Protein AF-A0A960TQH9-F1 (afdb_monomer_lite)

pLDDT: mean 82.56, std 15.37, range [45.31, 96.94]

Structure (mmCIF, N/CA/C/O backbone):
data_AF-A0A960TQH9-F1
#
_entry.id   AF-A0A960TQH9-F1
#
loop_
_atom_site.group_PDB
_atom_site.id
_atom_site.type_symbol
_atom_site.label_atom_id
_atom_site.label_alt_id
_atom_site.label_comp_id
_atom_site.label_asym_id
_atom_site.label_entity_id
_atom_site.label_seq_id
_atom_site.pdbx_PDB_ins_code
_atom_site.Cartn_x
_atom_site.Cartn_y
_atom_site.Cartn_z
_atom_site.occupancy
_atom_site.B_iso_or_equiv
_atom_site.auth_seq_id
_atom_site.auth_comp_id
_atom_site.auth_asym_id
_atom_site.auth_atom_id
_atom_site.pdbx_PDB_model_num
ATOM 1 N N . MET A 1 1 ? 13.249 56.251 -20.526 1.00 45.31 1 MET A N 1
ATOM 2 C CA . MET 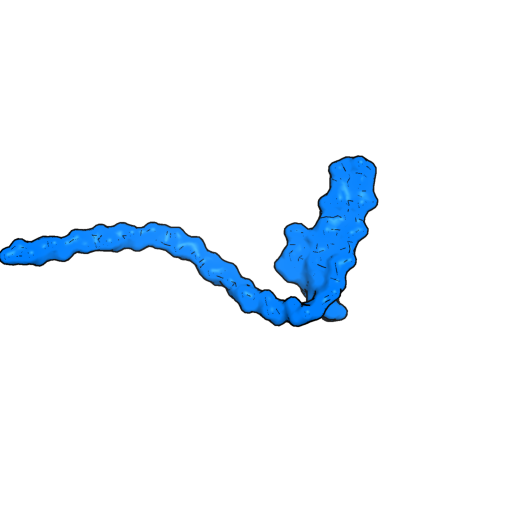A 1 1 ? 13.984 55.355 -19.607 1.00 45.31 1 MET A CA 1
ATOM 3 C C . MET A 1 1 ? 12.964 54.411 -18.981 1.00 45.31 1 MET A C 1
ATOM 5 O O . MET A 1 1 ? 12.143 54.874 -18.207 1.00 45.31 1 MET A O 1
ATOM 9 N N . SER A 1 2 ? 12.911 53.146 -19.408 1.00 46.84 2 SER A N 1
ATOM 10 C CA . SER A 1 2 ? 11.943 52.158 -18.901 1.00 46.84 2 SER A CA 1
ATOM 11 C C . SER A 1 2 ? 12.618 51.320 -17.814 1.00 46.84 2 SER A C 1
ATOM 13 O O . SER A 1 2 ? 13.644 50.688 -18.069 1.00 46.84 2 SER A O 1
ATOM 15 N N . THR A 1 3 ? 12.101 51.382 -16.589 1.00 56.47 3 THR A N 1
ATOM 16 C CA . THR A 1 3 ? 12.626 50.659 -15.426 1.00 56.47 3 THR A CA 1
ATOM 17 C C . THR A 1 3 ? 12.143 49.206 -15.447 1.00 56.47 3 THR A C 1
ATOM 19 O O . THR A 1 3 ? 10.951 48.917 -15.509 1.00 56.47 3 THR A O 1
ATOM 22 N N . LYS A 1 4 ? 13.091 48.262 -15.421 1.00 55.88 4 LYS A N 1
ATOM 23 C CA . LYS A 1 4 ? 12.835 46.815 -15.403 1.00 55.88 4 LYS A CA 1
ATOM 24 C C . LYS A 1 4 ? 12.517 46.389 -13.963 1.00 55.88 4 LYS A C 1
ATOM 26 O O . LYS A 1 4 ? 13.379 46.486 -13.095 1.00 55.88 4 LYS A O 1
ATOM 31 N N . ASN A 1 5 ? 11.289 45.941 -13.708 1.00 58.69 5 ASN A N 1
ATOM 32 C CA . ASN A 1 5 ? 10.836 45.521 -12.378 1.00 58.69 5 ASN A CA 1
ATOM 33 C C . ASN A 1 5 ? 11.458 44.156 -11.989 1.00 58.69 5 ASN A C 1
ATOM 35 O O . ASN A 1 5 ? 11.481 43.252 -12.833 1.00 58.69 5 ASN A O 1
ATOM 39 N N . PRO A 1 6 ? 11.954 43.953 -10.752 1.00 52.25 6 PRO A N 1
ATOM 40 C CA . PRO A 1 6 ? 12.550 42.684 -10.351 1.00 52.25 6 PRO A CA 1
ATOM 41 C C . PRO A 1 6 ? 11.443 41.652 -10.095 1.00 52.25 6 PRO A C 1
ATOM 43 O O . PRO A 1 6 ? 10.664 41.768 -9.154 1.00 52.25 6 PRO A O 1
ATOM 46 N N . SER A 1 7 ? 11.359 40.630 -10.948 1.00 60.25 7 SER A N 1
ATOM 47 C CA . SER A 1 7 ? 10.510 39.461 -10.709 1.00 60.25 7 SER A CA 1
ATOM 48 C C . SER A 1 7 ? 11.045 38.702 -9.492 1.00 60.25 7 SER A C 1
ATOM 50 O O . SER A 1 7 ? 12.101 38.066 -9.544 1.00 60.25 7 SER A O 1
ATOM 52 N N . THR A 1 8 ? 10.324 38.803 -8.379 1.00 58.50 8 THR A N 1
ATOM 53 C CA . THR A 1 8 ? 10.530 37.997 -7.178 1.00 58.50 8 THR A CA 1
ATOM 54 C C . THR A 1 8 ? 10.308 36.528 -7.531 1.00 58.50 8 THR A C 1
ATOM 56 O O . THR A 1 8 ? 9.186 36.082 -7.765 1.00 58.50 8 THR A O 1
ATOM 59 N N . LYS A 1 9 ? 11.399 35.758 -7.606 1.00 64.81 9 LYS A N 1
ATOM 60 C CA . LYS A 1 9 ? 11.344 34.305 -7.795 1.00 64.81 9 LYS A CA 1
ATOM 61 C C . LYS A 1 9 ? 10.726 33.686 -6.544 1.00 64.81 9 LYS A C 1
ATOM 63 O O . LYS A 1 9 ? 11.403 33.501 -5.536 1.00 64.81 9 LYS A O 1
ATOM 68 N N . THR A 1 10 ? 9.433 33.395 -6.609 1.00 70.88 10 THR A N 1
ATOM 69 C CA . THR A 1 10 ? 8.739 32.541 -5.644 1.00 70.88 10 THR A CA 1
ATOM 70 C C . THR A 1 10 ? 9.489 31.206 -5.573 1.00 70.88 10 THR A C 1
ATOM 72 O O . THR A 1 10 ? 9.873 30.692 -6.628 1.00 70.88 10 THR A O 1
ATOM 75 N N . PRO A 1 11 ? 9.752 30.643 -4.380 1.00 66.75 11 PRO A N 1
ATOM 76 C CA . PRO A 1 11 ? 10.468 29.381 -4.261 1.00 66.75 11 PRO A CA 1
ATOM 77 C C . PRO A 1 11 ? 9.650 28.288 -4.949 1.00 66.75 11 PRO A C 1
ATOM 79 O O . PRO A 1 11 ? 8.640 27.813 -4.433 1.00 66.75 11 PRO A O 1
ATOM 82 N N . THR A 1 12 ? 10.062 27.914 -6.157 1.00 70.06 12 THR A N 1
ATOM 83 C CA . THR A 1 12 ? 9.456 26.822 -6.905 1.00 70.06 12 THR A CA 1
ATOM 84 C C . THR A 1 12 ? 9.750 25.543 -6.144 1.00 70.06 12 THR A C 1
ATOM 86 O O . THR A 1 12 ? 10.902 25.114 -6.045 1.00 70.06 12 THR A O 1
ATOM 89 N N . ALA A 1 13 ? 8.703 24.952 -5.565 1.00 77.62 13 ALA A N 1
ATOM 90 C CA . ALA A 1 13 ? 8.780 23.649 -4.927 1.00 77.62 13 ALA A CA 1
ATOM 91 C C . ALA A 1 13 ? 9.549 22.691 -5.848 1.00 77.62 13 ALA A C 1
ATOM 93 O O . ALA A 1 13 ? 9.232 22.582 -7.038 1.00 77.62 13 ALA A O 1
ATOM 94 N N . LYS A 1 14 ? 10.595 22.043 -5.313 1.00 76.94 14 LYS A N 1
ATOM 95 C CA . LYS A 1 14 ? 11.405 21.068 -6.056 1.00 76.94 14 LY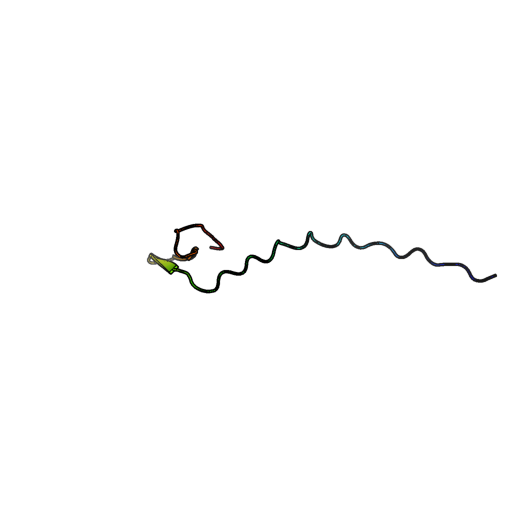S A CA 1
ATOM 96 C C . LYS A 1 14 ? 10.458 20.113 -6.776 1.00 76.94 14 LYS A C 1
ATOM 98 O O . LYS A 1 14 ? 9.685 19.412 -6.122 1.00 76.94 14 LYS A O 1
ATOM 103 N N . LYS A 1 15 ? 10.518 20.096 -8.113 1.00 74.00 15 LYS A N 1
ATOM 104 C CA . LYS A 1 15 ? 9.761 19.145 -8.931 1.00 74.00 15 LYS A CA 1
ATOM 105 C C . LYS A 1 15 ? 10.086 17.744 -8.426 1.00 74.00 15 LYS A C 1
ATOM 107 O O . LYS A 1 15 ? 11.226 17.292 -8.544 1.00 74.00 15 LYS A O 1
ATOM 112 N N . ARG A 1 16 ? 9.098 17.083 -7.819 1.00 76.12 16 ARG A N 1
ATOM 113 C CA . ARG A 1 16 ? 9.221 15.675 -7.442 1.00 76.12 16 ARG A CA 1
ATOM 114 C C . ARG A 1 16 ? 9.480 14.892 -8.724 1.00 76.12 16 ARG A C 1
ATOM 116 O O . ARG A 1 16 ? 8.841 15.149 -9.744 1.00 76.12 16 ARG A O 1
ATOM 123 N N . LYS A 1 17 ? 10.461 13.991 -8.687 1.00 77.25 17 LYS A N 1
ATOM 124 C CA . LYS A 1 17 ? 10.794 13.145 -9.832 1.00 77.25 17 LYS A CA 1
ATOM 125 C C . LYS A 1 17 ? 9.554 12.323 -10.173 1.00 77.25 17 LYS A C 1
ATOM 127 O O . LYS A 1 17 ? 9.068 11.575 -9.331 1.00 77.25 17 LYS A O 1
ATOM 132 N N . GLN A 1 18 ? 9.035 12.497 -11.383 1.00 76.06 18 GLN A N 1
ATOM 133 C CA . GLN A 1 18 ? 7.918 11.702 -11.868 1.00 76.06 18 GLN A CA 1
ATOM 134 C C . GLN A 1 18 ? 8.452 10.304 -12.182 1.00 76.06 18 GLN A C 1
ATOM 136 O O . GLN A 1 18 ? 9.183 10.116 -13.154 1.00 76.06 18 GLN A O 1
ATOM 141 N N . LEU A 1 19 ? 8.155 9.343 -11.310 1.00 80.62 19 LEU A N 1
ATOM 142 C CA . LEU A 1 19 ? 8.416 7.934 -11.568 1.00 80.62 19 LEU A CA 1
ATOM 143 C C . LEU A 1 19 ? 7.231 7.389 -12.371 1.00 80.62 19 LEU A C 1
ATOM 145 O O . LEU A 1 19 ? 6.088 7.506 -11.934 1.00 80.62 19 LEU A O 1
ATOM 149 N N . SER A 1 20 ? 7.490 6.842 -13.557 1.00 82.56 20 SER A N 1
ATOM 150 C CA . SER A 1 20 ? 6.460 6.169 -14.349 1.00 82.56 20 SER A CA 1
ATOM 151 C C . SER A 1 20 ? 6.507 4.681 -14.030 1.00 82.56 20 SER A C 1
ATOM 153 O O . SER A 1 20 ? 7.490 4.014 -14.343 1.00 82.56 20 SER A O 1
ATOM 155 N N . VAL A 1 21 ? 5.463 4.186 -13.366 1.00 85.69 21 VAL A N 1
ATOM 156 C CA . VAL A 1 21 ? 5.290 2.770 -13.034 1.00 85.69 21 VAL A CA 1
ATOM 157 C C . VAL A 1 21 ? 4.005 2.307 -13.729 1.00 85.69 21 VAL A C 1
ATOM 159 O O . VAL A 1 21 ? 2.925 2.723 -13.314 1.00 85.69 21 VAL A O 1
ATOM 162 N N . PRO A 1 22 ? 4.093 1.528 -14.825 1.00 87.62 22 PRO A N 1
ATOM 163 C CA . PRO A 1 22 ? 2.929 1.181 -15.646 1.00 87.62 22 PRO A CA 1
ATOM 164 C C . PRO A 1 22 ? 2.019 0.130 -14.996 1.00 87.62 22 PRO A C 1
ATOM 166 O O . PRO A 1 22 ? 0.830 0.081 -15.295 1.00 87.62 22 PRO A O 1
ATOM 169 N N . ALA A 1 23 ? 2.569 -0.704 -14.111 1.00 90.88 23 ALA A N 1
ATOM 170 C CA . ALA A 1 23 ? 1.838 -1.710 -13.353 1.00 90.88 23 ALA A CA 1
ATOM 171 C C . ALA A 1 23 ? 2.503 -1.916 -11.987 1.00 90.88 23 ALA A C 1
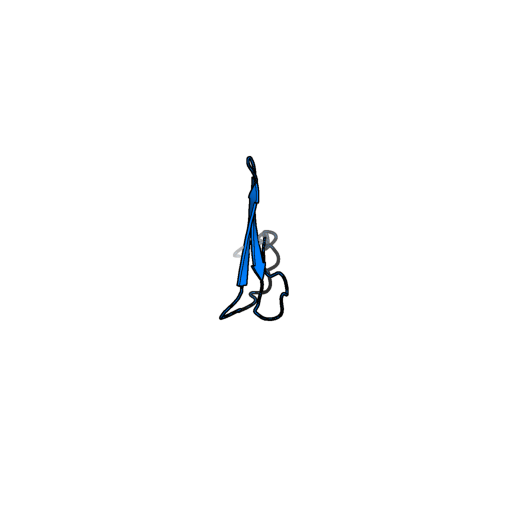ATOM 173 O O . ALA A 1 23 ? 3.720 -1.773 -11.854 1.00 90.88 23 ALA A O 1
ATOM 174 N N . GLY A 1 24 ? 1.707 -2.257 -10.978 1.00 93.38 24 GLY A N 1
ATOM 175 C CA . GLY A 1 24 ? 2.173 -2.400 -9.605 1.00 93.38 24 GLY A CA 1
ATOM 176 C C . GLY A 1 24 ? 1.182 -3.154 -8.730 1.00 93.38 24 GLY A C 1
ATOM 177 O O . GLY A 1 24 ? 0.126 -3.586 -9.196 1.00 93.38 24 GLY A O 1
ATOM 178 N N . ILE A 1 25 ? 1.538 -3.308 -7.459 1.00 95.50 25 ILE A N 1
ATOM 179 C CA . ILE A 1 25 ? 0.745 -4.030 -6.464 1.00 95.50 25 ILE A CA 1
ATOM 180 C C . ILE A 1 25 ? 0.265 -3.038 -5.404 1.00 95.50 25 ILE A C 1
ATOM 182 O O . ILE A 1 25 ? 1.035 -2.214 -4.901 1.00 95.50 25 ILE A O 1
ATOM 186 N N . CYS A 1 26 ? -1.023 -3.129 -5.069 1.00 95.38 26 CYS A N 1
ATOM 187 C CA . CYS A 1 26 ? -1.649 -2.360 -4.002 1.00 95.38 26 CYS A CA 1
ATO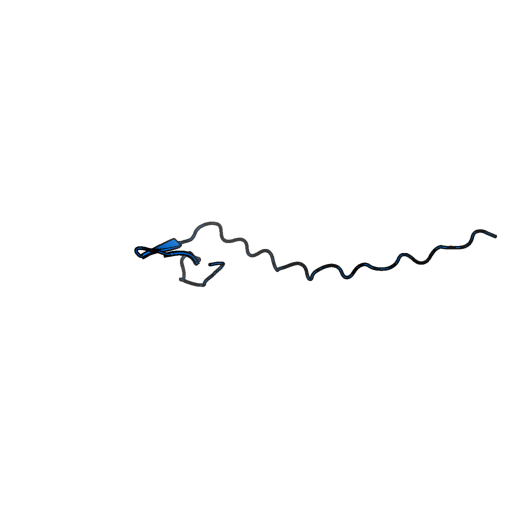M 188 C C . CYS A 1 26 ? -1.800 -3.236 -2.756 1.00 95.38 26 CYS A C 1
ATOM 190 O O . CYS A 1 26 ? -2.491 -4.256 -2.789 1.00 95.38 26 CYS A O 1
ATOM 192 N N . TYR A 1 27 ? -1.176 -2.823 -1.656 1.00 96.50 27 TYR A N 1
ATOM 193 C CA . TYR A 1 27 ? -1.336 -3.459 -0.355 1.00 96.50 27 TYR A CA 1
ATOM 194 C C . TYR A 1 27 ? -2.293 -2.637 0.496 1.00 96.50 27 TYR A C 1
ATOM 196 O O . TYR A 1 27 ? -2.008 -1.488 0.832 1.00 96.50 27 TYR A O 1
ATOM 204 N N . VAL A 1 28 ? -3.415 -3.245 0.875 1.00 96.31 28 VAL A N 1
ATOM 205 C CA . VAL A 1 28 ? -4.419 -2.614 1.733 1.00 96.31 28 VAL A CA 1
ATOM 206 C C . VAL A 1 28 ? -4.373 -3.268 3.103 1.00 96.31 28 VAL A C 1
ATOM 208 O O . VAL A 1 28 ? -4.758 -4.425 3.269 1.00 96.31 28 VAL A O 1
ATOM 211 N N . LYS A 1 29 ? -3.915 -2.517 4.104 1.00 96.81 29 LYS A N 1
ATOM 212 C CA . LYS A 1 29 ? -3.997 -2.922 5.506 1.00 96.81 29 LYS A CA 1
ATOM 213 C C . LYS A 1 29 ? -5.143 -2.171 6.162 1.00 96.81 29 LYS A C 1
ATOM 215 O O . LYS A 1 29 ? -4.984 -1.012 6.535 1.00 96.81 29 LYS A O 1
ATOM 220 N N . SER A 1 30 ? -6.279 -2.842 6.307 1.00 96.06 30 SER A N 1
ATOM 221 C CA . SER A 1 30 ? -7.446 -2.307 7.004 1.00 96.06 30 SER A CA 1
ATOM 222 C C . SER A 1 30 ? -7.554 -2.925 8.398 1.00 96.06 30 SER A C 1
ATOM 224 O O . SER A 1 30 ? -7.565 -4.145 8.555 1.00 96.06 30 SER A O 1
ATOM 226 N N . THR A 1 31 ? -7.574 -2.076 9.417 1.00 96.50 31 THR A N 1
ATOM 227 C CA . THR A 1 31 ? -7.935 -2.405 10.797 1.00 96.50 31 THR A CA 1
ATOM 228 C C . THR A 1 31 ? -9.212 -1.650 11.157 1.00 96.50 31 THR A C 1
ATOM 230 O O . THR A 1 31 ? -9.703 -0.838 10.378 1.00 96.50 31 THR A O 1
ATOM 233 N N . PHE A 1 32 ? -9.747 -1.882 12.356 1.00 95.81 32 PHE A N 1
ATOM 234 C CA . PHE A 1 32 ? -11.018 -1.289 12.783 1.00 95.81 32 PHE A CA 1
ATOM 235 C C . PHE A 1 32 ? -11.102 0.238 12.663 1.00 95.81 32 PHE A C 1
ATOM 237 O O . PHE A 1 32 ? -12.186 0.751 12.421 1.00 95.81 32 PHE A O 1
ATOM 244 N N . ASN A 1 33 ? -9.988 0.958 12.817 1.00 94.69 33 ASN A N 1
ATOM 245 C CA . ASN A 1 33 ? -9.988 2.424 12.784 1.00 94.69 33 ASN A CA 1
ATOM 246 C C . ASN A 1 33 ? -9.137 3.019 11.662 1.00 94.69 33 ASN A C 1
ATOM 248 O O . ASN A 1 33 ? -9.260 4.209 11.378 1.00 94.69 33 ASN A O 1
ATOM 252 N N . ASN A 1 34 ? -8.281 2.223 11.013 1.00 94.12 34 ASN A N 1
ATOM 253 C CA . ASN A 1 34 ? -7.328 2.748 10.046 1.00 94.12 34 ASN A CA 1
ATOM 254 C C . ASN A 1 34 ? -7.271 1.854 8.812 1.00 94.12 34 ASN A C 1
ATOM 256 O O . ASN A 1 34 ? -7.195 0.634 8.918 1.00 94.12 34 ASN A O 1
ATOM 260 N N . THR A 1 35 ? -7.204 2.474 7.639 1.00 95.44 35 THR A N 1
ATOM 261 C CA . THR A 1 35 ? -6.841 1.792 6.397 1.00 95.44 35 THR A CA 1
ATOM 262 C C . THR A 1 35 ? -5.599 2.456 5.831 1.00 95.44 35 THR A C 1
ATOM 264 O O . THR A 1 35 ? -5.600 3.656 5.575 1.00 95.44 35 THR A O 1
ATOM 267 N N . ILE A 1 36 ? -4.531 1.681 5.679 1.00 96.19 36 ILE A N 1
ATOM 268 C CA . ILE A 1 36 ? -3.272 2.122 5.079 1.00 96.19 36 ILE A CA 1
ATOM 269 C C . ILE A 1 36 ? -3.171 1.471 3.706 1.00 96.19 36 ILE A C 1
ATOM 271 O O . ILE A 1 36 ? -3.340 0.254 3.587 1.00 96.19 36 ILE A O 1
ATOM 275 N N . ILE A 1 37 ? -2.916 2.287 2.685 1.00 96.38 37 ILE A N 1
ATOM 276 C CA . ILE A 1 37 ? -2.831 1.849 1.295 1.00 96.38 37 ILE A CA 1
ATOM 277 C C . ILE A 1 37 ? -1.419 2.123 0.804 1.00 96.38 37 ILE A C 1
ATOM 279 O O . ILE A 1 37 ? -1.068 3.265 0.541 1.00 96.38 37 ILE A O 1
ATOM 283 N N . THR A 1 38 ? -0.625 1.073 0.638 1.00 96.94 38 THR A N 1
ATOM 284 C CA . THR A 1 38 ? 0.729 1.191 0.093 1.00 96.94 38 THR A CA 1
ATOM 285 C C . THR A 1 38 ? 0.735 0.747 -1.361 1.00 96.94 38 THR A C 1
ATOM 287 O O . THR A 1 38 ? 0.374 -0.389 -1.677 1.00 96.94 38 THR A O 1
ATOM 290 N N . ILE A 1 39 ? 1.180 1.632 -2.248 1.00 95.12 39 ILE A N 1
ATOM 291 C CA . ILE A 1 39 ? 1.360 1.354 -3.672 1.00 95.12 39 ILE A CA 1
ATOM 292 C C . ILE A 1 39 ? 2.830 1.032 -3.919 1.00 95.12 39 ILE A C 1
ATOM 294 O O . ILE A 1 39 ? 3.729 1.818 -3.598 1.00 95.12 39 ILE A O 1
ATOM 298 N N . THR A 1 40 ? 3.061 -0.126 -4.522 1.00 95.62 40 THR A N 1
ATOM 299 C CA . THR A 1 40 ? 4.393 -0.624 -4.872 1.00 95.62 40 THR A CA 1
ATOM 300 C C . THR A 1 40 ? 4.484 -0.943 -6.356 1.00 95.62 40 THR A C 1
ATOM 302 O O . THR A 1 40 ? 3.463 -1.155 -7.015 1.00 95.62 40 THR A O 1
ATOM 305 N N . ASP A 1 41 ? 5.699 -0.984 -6.889 1.00 94.06 41 ASP A N 1
ATOM 306 C CA . ASP A 1 41 ? 5.944 -1.617 -8.183 1.00 94.06 41 ASP A CA 1
ATOM 307 C C . ASP A 1 41 ? 5.934 -3.156 -8.070 1.00 94.06 41 ASP A C 1
ATOM 309 O O . ASP A 1 41 ? 5.775 -3.729 -6.994 1.00 94.06 41 ASP A O 1
ATOM 313 N N . VAL A 1 42 ? 6.098 -3.846 -9.199 1.00 92.69 42 VAL A N 1
ATOM 314 C CA . VAL A 1 42 ? 6.074 -5.321 -9.255 1.00 92.69 42 VAL A CA 1
ATOM 315 C C . VAL A 1 42 ? 7.241 -5.962 -8.482 1.00 92.69 42 VAL A C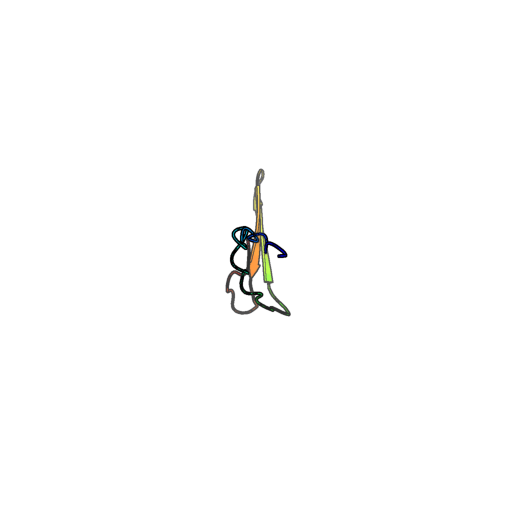 1
ATOM 317 O O . VAL A 1 42 ? 7.139 -7.112 -8.064 1.00 92.69 42 VAL A O 1
ATOM 320 N N . ALA A 1 43 ? 8.336 -5.227 -8.262 1.00 92.81 43 ALA A N 1
ATOM 321 C CA . ALA A 1 43 ? 9.491 -5.684 -7.490 1.00 92.81 43 ALA A CA 1
ATOM 322 C C . ALA A 1 43 ? 9.336 -5.440 -5.974 1.00 92.81 43 ALA A C 1
ATOM 324 O O . ALA A 1 43 ? 10.154 -5.925 -5.190 1.00 92.81 43 ALA A O 1
ATOM 325 N N . GLY A 1 44 ? 8.294 -4.715 -5.551 1.00 89.44 44 GLY A N 1
ATOM 326 C CA . GLY A 1 44 ? 8.009 -4.401 -4.152 1.00 89.44 44 GLY A CA 1
ATOM 327 C C . GLY A 1 44 ? 8.620 -3.086 -3.657 1.00 89.44 44 GLY A C 1
ATOM 328 O O . GLY A 1 44 ? 8.599 -2.818 -2.453 1.00 89.44 44 GLY A O 1
ATOM 329 N N . HIS A 1 45 ? 9.150 -2.236 -4.539 1.00 93.12 45 HIS A N 1
ATOM 330 C CA . HIS A 1 45 ? 9.606 -0.898 -4.171 1.00 93.12 45 HIS A CA 1
ATOM 331 C C . HIS A 1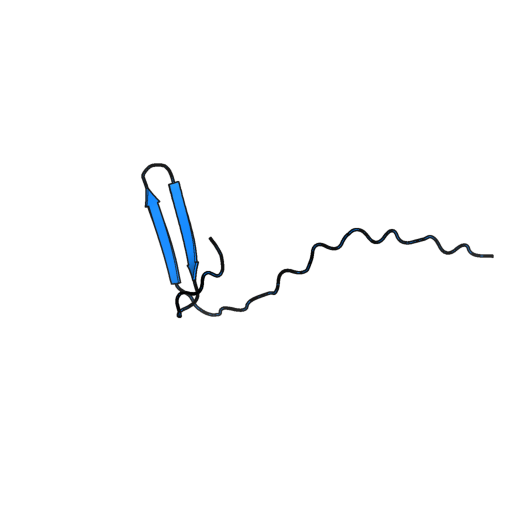 45 ? 8.410 0.029 -3.921 1.00 93.12 45 HIS A C 1
ATOM 333 O O . HIS A 1 45 ? 7.500 0.141 -4.744 1.00 93.12 45 HIS A O 1
ATOM 339 N N . VAL A 1 46 ? 8.416 0.720 -2.777 1.00 93.31 46 VAL A N 1
ATOM 340 C CA . VAL A 1 46 ? 7.327 1.625 -2.380 1.00 93.31 46 VAL A CA 1
ATOM 341 C C . VAL A 1 46 ? 7.378 2.910 -3.198 1.00 93.31 46 VAL A C 1
ATOM 343 O O . VAL A 1 46 ? 8.366 3.645 -3.166 1.00 93.31 46 VAL A O 1
ATOM 346 N N . VAL A 1 47 ? 6.279 3.196 -3.894 1.00 92.00 47 VAL A N 1
ATOM 347 C CA . VAL A 1 47 ? 6.096 4.421 -4.684 1.00 92.00 47 VAL A CA 1
ATOM 348 C C . VAL A 1 47 ? 5.393 5.488 -3.847 1.00 92.00 47 VAL A C 1
ATOM 350 O O . VAL A 1 47 ? 5.806 6.648 -3.840 1.00 92.00 47 VAL A O 1
ATOM 353 N N . SER A 1 48 ? 4.339 5.086 -3.132 1.00 89.62 48 SER A N 1
ATOM 354 C CA . SER A 1 48 ? 3.566 5.937 -2.225 1.00 89.62 48 SER A CA 1
ATOM 355 C C . SER A 1 48 ? 2.856 5.087 -1.176 1.00 89.62 48 SER A C 1
ATOM 357 O O . SER A 1 48 ? 2.615 3.899 -1.390 1.00 89.62 48 SER A O 1
ATOM 359 N N . TRP A 1 49 ? 2.497 5.716 -0.066 1.00 89.75 49 TRP A N 1
ATOM 360 C CA . TRP A 1 49 ? 1.601 5.205 0.967 1.00 89.75 49 TRP A CA 1
ATOM 361 C C . TRP A 1 49 ? 0.580 6.280 1.344 1.00 89.75 49 TRP A C 1
ATOM 363 O O . TRP A 1 49 ? 0.798 7.440 0.911 1.00 89.75 49 TRP A O 1
#

Foldseek 3Di:
DDDDDDDDPDPDDPPDPDDDAPDWDWDWDDDPPDIDIFTGHPVRHTPDD

Sequence (49 aa):
MSTKNPSTKTPTAKKRKQLSVPAGICYVKSTFNNTIITITDVAGHVVSW

Radius of gyration: 20.93 Å; chains: 1; bounding box: 25×61×32 Å

Secondary structure (DSSP, 8-state):
---------------------SSEEEEEEE-SS-EEEEEEETT--EEE-